Protein AF-A0AA50HTW6-F1 (afdb_monomer_lite)

Sequence (78 aa):
MAQFRWQLIPPVTPPAIFVEQVHRHCGQSSGKFAAQLLWQRGIQSADQLGGFLSPDCYTPTSPWEFGQEMKWAVQRLG

Secondary structure (DSSP, 8-state):
-PPP---PPPPP---HHHHHHHHTTSTTS--HHHHHHHHHTT--SHHHHHHHH-GGG--PPPGGGGTHHHHHHHHHT-

Structure (mmCIF, N/CA/C/O backbone):
data_AF-A0AA50HTW6-F1
#
_entry.id   AF-A0AA50HTW6-F1
#
loop_
_atom_site.group_PDB
_atom_site.id
_atom_site.type_symbol
_atom_site.label_atom_id
_atom_site.label_alt_id
_atom_site.label_comp_id
_atom_site.label_asym_id
_atom_site.label_entity_id
_atom_site.label_seq_id
_atom_site.pdbx_PDB_ins_code
_atom_site.Cartn_x
_atom_site.Cartn_y
_atom_site.Cartn_z
_atom_site.occupancy
_atom_site.B_iso_or_equiv
_atom_site.auth_seq_id
_atom_site.auth_comp_id
_atom_site.auth_asym_id
_atom_site.auth_atom_id
_atom_site.pdbx_PDB_model_num
ATOM 1 N N . MET A 1 1 ? 26.168 3.080 22.456 1.00 59.81 1 MET A N 1
ATOM 2 C CA . MET A 1 1 ? 25.800 3.546 21.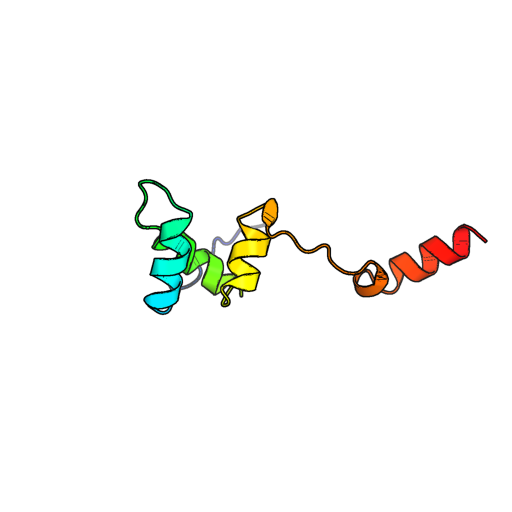100 1.00 59.81 1 MET A CA 1
ATOM 3 C C . MET A 1 1 ? 24.838 2.530 20.508 1.00 59.81 1 MET A C 1
ATOM 5 O O . MET A 1 1 ? 25.138 1.347 20.595 1.00 59.81 1 MET A O 1
ATOM 9 N N . ALA A 1 2 ? 23.677 2.943 19.995 1.00 75.56 2 ALA A N 1
ATOM 10 C CA . ALA A 1 2 ? 22.749 2.007 19.357 1.00 75.56 2 ALA A CA 1
ATOM 11 C C . ALA A 1 2 ? 23.314 1.564 17.996 1.00 75.56 2 ALA A C 1
ATOM 13 O O . ALA A 1 2 ? 23.685 2.407 17.182 1.00 75.56 2 ALA A O 1
ATOM 14 N N . GLN A 1 3 ? 23.410 0.253 17.764 1.00 82.56 3 GLN A N 1
ATOM 15 C CA . GLN A 1 3 ? 23.834 -0.315 16.485 1.00 82.56 3 GLN A CA 1
ATOM 16 C C . GLN A 1 3 ? 22.600 -0.544 15.608 1.00 82.56 3 GLN A C 1
ATOM 18 O O . GLN A 1 3 ? 21.733 -1.348 15.946 1.00 82.56 3 GLN A O 1
ATOM 23 N N . PHE A 1 4 ? 22.523 0.150 14.475 1.00 87.25 4 PHE A N 1
ATOM 24 C CA . PHE A 1 4 ? 21.459 -0.062 13.496 1.00 87.25 4 PHE A CA 1
ATOM 25 C C . PHE A 1 4 ? 21.771 -1.285 12.632 1.00 87.25 4 PHE A C 1
ATOM 27 O O . PHE A 1 4 ? 22.867 -1.409 12.085 1.00 87.25 4 PHE A O 1
ATOM 34 N N . ARG A 1 5 ? 20.793 -2.183 12.485 1.00 88.69 5 ARG A N 1
ATOM 35 C CA . ARG A 1 5 ? 20.868 -3.336 11.584 1.00 88.69 5 ARG A CA 1
ATOM 36 C C . ARG A 1 5 ? 19.864 -3.146 10.456 1.00 88.69 5 ARG A C 1
ATOM 38 O O . ARG A 1 5 ? 18.671 -3.344 10.648 1.00 88.69 5 ARG A O 1
ATOM 45 N N . TRP A 1 6 ? 20.357 -2.778 9.280 1.00 89.62 6 TRP A N 1
ATOM 46 C CA . TRP A 1 6 ? 19.538 -2.730 8.075 1.00 89.62 6 TRP A CA 1
ATOM 47 C C . TRP A 1 6 ? 19.177 -4.150 7.638 1.00 89.62 6 TRP A C 1
ATOM 49 O O . TRP A 1 6 ? 20.051 -5.009 7.511 1.00 89.62 6 TRP A O 1
ATOM 59 N N . GLN A 1 7 ? 17.887 -4.404 7.433 1.00 88.06 7 GLN A N 1
ATOM 60 C CA . GLN A 1 7 ? 17.375 -5.681 6.947 1.00 88.06 7 GLN A CA 1
ATOM 61 C C . GLN A 1 7 ? 16.549 -5.431 5.691 1.00 88.06 7 GLN A C 1
ATOM 63 O O . GLN A 1 7 ? 15.638 -4.605 5.698 1.00 88.06 7 GLN A O 1
ATOM 68 N N . LEU A 1 8 ? 16.882 -6.140 4.613 1.00 84.06 8 LEU A N 1
ATOM 69 C CA . LEU A 1 8 ? 16.088 -6.129 3.393 1.00 84.06 8 LEU A CA 1
ATOM 70 C C . LEU A 1 8 ? 15.026 -7.225 3.489 1.00 84.06 8 LEU A C 1
ATOM 72 O O . LEU A 1 8 ? 15.340 -8.370 3.817 1.00 84.06 8 LEU A O 1
ATOM 76 N N . ILE A 1 9 ? 13.779 -6.875 3.193 1.00 83.12 9 ILE A N 1
ATOM 77 C CA . ILE A 1 9 ? 12.696 -7.853 3.106 1.00 83.12 9 ILE A CA 1
ATOM 78 C C . ILE A 1 9 ? 12.924 -8.700 1.843 1.00 83.12 9 ILE A C 1
ATOM 80 O O . ILE A 1 9 ? 13.204 -8.127 0.784 1.00 83.12 9 ILE A O 1
ATOM 84 N N . PRO A 1 10 ? 12.804 -10.039 1.914 1.00 86.12 10 PRO A N 1
ATOM 85 C CA . PRO A 1 10 ? 12.919 -10.890 0.738 1.00 86.12 10 PRO A CA 1
ATOM 86 C C . PRO A 1 10 ? 11.932 -10.464 -0.359 1.00 86.12 10 PRO A C 1
ATOM 88 O O . PRO A 1 10 ? 10.766 -10.190 -0.052 1.00 86.12 10 PRO A O 1
ATOM 91 N N . PRO A 1 11 ? 12.359 -10.405 -1.631 1.00 85.81 11 PRO A N 1
ATOM 92 C CA . PRO A 1 11 ? 11.475 -10.018 -2.718 1.00 85.81 11 PRO A CA 1
ATOM 93 C C . PRO A 1 11 ? 10.336 -11.032 -2.848 1.00 85.81 11 PRO A C 1
ATOM 95 O O . PRO A 1 11 ? 10.561 -12.237 -2.948 1.00 85.81 11 PRO A O 1
ATOM 98 N N . VAL A 1 12 ? 9.104 -10.529 -2.856 1.00 88.81 12 VAL A N 1
ATOM 99 C CA . VAL A 1 12 ? 7.901 -11.328 -3.114 1.00 88.81 12 VAL A CA 1
ATOM 100 C C . VAL A 1 12 ? 7.489 -11.093 -4.559 1.00 88.81 12 VAL A C 1
ATOM 102 O O . VAL A 1 12 ? 7.584 -9.971 -5.050 1.00 88.81 12 VAL A O 1
ATOM 105 N N . THR A 1 13 ? 7.037 -12.136 -5.254 1.00 92.62 13 THR A N 1
ATOM 106 C CA . THR A 1 13 ? 6.494 -11.993 -6.611 1.00 92.62 13 THR A CA 1
ATOM 107 C C . THR A 1 13 ? 4.971 -11.874 -6.525 1.00 92.62 13 THR A C 1
ATOM 109 O O . THR A 1 13 ? 4.316 -12.882 -6.258 1.00 92.62 13 THR A O 1
ATOM 112 N N . PRO A 1 14 ? 4.390 -10.672 -6.702 1.00 93.88 14 PRO A N 1
ATOM 113 C CA . PRO A 1 14 ? 2.942 -10.505 -6.724 1.00 93.88 14 PRO A CA 1
ATOM 114 C C . PRO A 1 14 ? 2.325 -11.135 -7.987 1.00 93.88 14 PRO A C 1
ATOM 116 O O . PRO A 1 14 ? 3.014 -11.289 -9.001 1.00 93.88 14 PRO A O 1
ATOM 119 N N . PRO A 1 15 ? 1.020 -11.464 -7.969 1.00 95.25 15 PRO A N 1
ATOM 120 C CA . PRO A 1 15 ? 0.306 -11.949 -9.147 1.00 95.25 15 PRO A CA 1
ATOM 121 C C . PRO A 1 15 ? 0.402 -10.973 -10.328 1.00 95.25 15 PRO A C 1
ATOM 123 O O . PRO A 1 15 ? 0.311 -9.759 -10.146 1.00 95.25 15 PRO A O 1
ATOM 126 N N . ALA A 1 16 ? 0.504 -11.495 -11.554 1.00 94.81 16 ALA A N 1
ATOM 127 C CA . ALA A 1 16 ? 0.633 -10.672 -12.763 1.00 94.81 16 ALA A CA 1
ATOM 128 C C . ALA A 1 16 ? -0.527 -9.674 -12.939 1.00 94.81 16 ALA A C 1
ATOM 130 O O . ALA A 1 16 ? -0.303 -8.534 -13.333 1.00 94.81 16 ALA A O 1
ATOM 131 N N . ILE A 1 17 ? -1.748 -10.077 -12.570 1.00 94.56 17 ILE A N 1
ATOM 132 C CA . ILE A 1 17 ? -2.926 -9.197 -12.584 1.00 94.56 17 I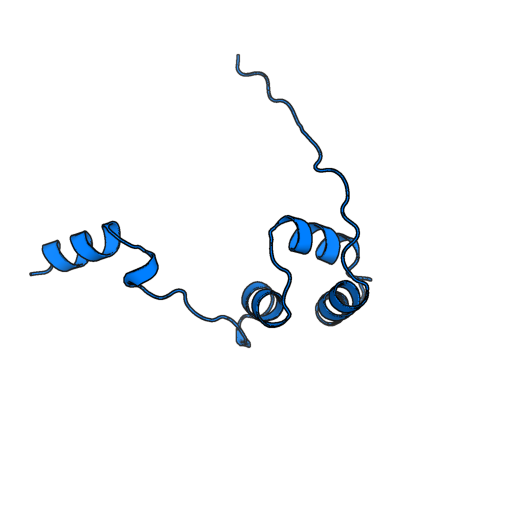LE A CA 1
ATOM 133 C C . ILE A 1 17 ? -2.738 -7.989 -11.662 1.00 94.56 17 ILE A C 1
ATOM 135 O O . ILE A 1 17 ? -3.086 -6.876 -12.041 1.00 94.56 17 ILE A O 1
ATOM 139 N N . PHE A 1 18 ? -2.149 -8.180 -10.480 1.00 95.38 18 PHE A N 1
ATOM 140 C CA . PHE A 1 18 ? -1.885 -7.075 -9.561 1.00 95.38 18 PHE A CA 1
ATOM 141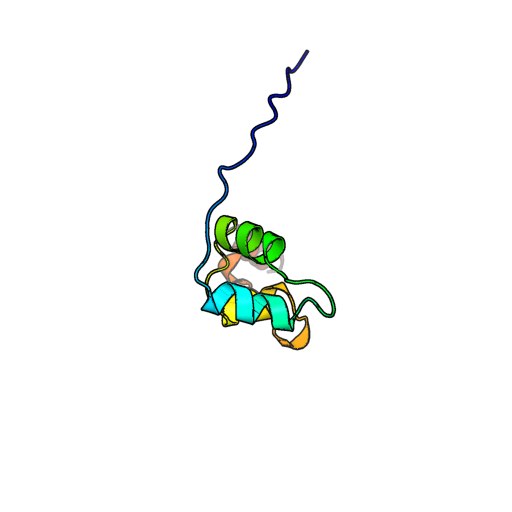 C C . PHE A 1 18 ? -0.808 -6.133 -10.114 1.00 95.38 18 PHE A C 1
ATOM 143 O O . PHE A 1 18 ? -0.947 -4.917 -10.035 1.00 95.38 18 PHE A O 1
ATOM 150 N N . VAL A 1 19 ? 0.241 -6.677 -10.742 1.00 94.56 19 VAL A N 1
ATOM 151 C CA . VAL A 1 19 ? 1.273 -5.862 -11.410 1.00 94.56 19 VAL A CA 1
ATOM 152 C C . VAL A 1 19 ? 0.665 -5.004 -12.521 1.00 94.56 19 VAL A C 1
ATOM 154 O O . VAL A 1 19 ? 0.979 -3.821 -12.612 1.00 94.56 19 VAL A O 1
ATOM 157 N N . GLU A 1 20 ? -0.235 -5.574 -13.322 1.00 93.56 20 GLU A N 1
ATOM 158 C CA . GLU A 1 20 ? -0.953 -4.853 -14.376 1.00 93.56 20 GLU A CA 1
ATOM 159 C C . GLU A 1 20 ? -1.845 -3.742 -13.803 1.00 93.56 20 GLU A C 1
ATOM 161 O O . GLU A 1 20 ? -1.862 -2.624 -14.313 1.00 93.56 20 GLU A O 1
ATOM 166 N N . GLN A 1 21 ? -2.544 -4.009 -12.697 1.00 92.81 21 GLN A N 1
ATOM 167 C CA . GLN A 1 21 ? -3.331 -2.987 -12.002 1.00 92.81 21 GLN A CA 1
ATOM 168 C C . GLN A 1 21 ? -2.452 -1.829 -11.522 1.00 92.81 21 GLN A C 1
ATOM 170 O O . GLN A 1 21 ? -2.784 -0.673 -11.767 1.00 92.81 21 GLN A O 1
ATOM 175 N N . VAL A 1 22 ? -1.300 -2.122 -10.914 1.00 94.38 22 VAL A N 1
ATOM 176 C CA . VAL A 1 22 ? -0.337 -1.101 -10.470 1.00 94.38 22 VAL A CA 1
ATOM 177 C C . VAL A 1 22 ? 0.244 -0.322 -11.653 1.00 94.38 22 VAL A C 1
ATOM 179 O O . VAL A 1 22 ? 0.411 0.896 -11.561 1.00 94.38 22 VAL A O 1
ATOM 182 N N . HIS A 1 23 ? 0.525 -0.987 -12.776 1.00 93.31 23 HIS A N 1
ATOM 183 C CA . HIS A 1 23 ? 1.082 -0.353 -13.971 1.00 93.31 23 HIS A CA 1
ATOM 184 C C . HIS A 1 23 ? 0.186 0.771 -14.511 1.00 93.31 23 HIS A C 1
ATOM 186 O O . HIS A 1 23 ? 0.700 1.830 -14.871 1.00 93.31 23 HIS A O 1
ATOM 192 N N . ARG A 1 24 ? -1.142 0.608 -14.458 1.00 91.44 24 ARG A N 1
ATOM 193 C CA . ARG A 1 24 ? -2.111 1.644 -14.872 1.00 91.44 24 ARG A CA 1
ATOM 194 C C . ARG A 1 24 ? -1.976 2.957 -14.093 1.00 91.44 24 ARG A C 1
ATOM 196 O O . ARG A 1 24 ? -2.360 4.002 -14.606 1.00 91.44 24 ARG A O 1
ATOM 203 N N . HIS A 1 25 ? -1.396 2.918 -12.894 1.00 89.06 25 HIS A N 1
ATOM 204 C CA . HIS A 1 25 ? -1.119 4.099 -12.070 1.00 89.06 25 HIS A CA 1
ATOM 205 C C . HIS A 1 25 ? 0.304 4.656 -12.253 1.00 89.06 25 HIS A C 1
ATOM 207 O O . HIS A 1 25 ? 0.633 5.703 -11.703 1.00 89.06 25 HIS A O 1
ATOM 213 N N . CYS A 1 26 ? 1.171 3.970 -13.003 1.00 88.00 26 CYS A N 1
ATOM 214 C CA . CYS A 1 26 ? 2.612 4.229 -13.039 1.00 88.00 26 CYS A CA 1
ATOM 215 C C . CYS A 1 26 ? 3.091 5.016 -14.275 1.00 88.00 26 CYS A C 1
ATOM 217 O O . CYS A 1 26 ? 4.300 5.180 -14.457 1.00 88.00 26 CYS A O 1
ATOM 219 N N . GLY A 1 27 ? 2.181 5.526 -15.113 1.00 85.00 27 GLY A N 1
ATOM 220 C CA . GLY A 1 27 ? 2.511 6.332 -16.293 1.00 85.00 27 GLY A CA 1
ATOM 221 C C . GLY A 1 27 ? 3.482 5.612 -17.236 1.00 85.00 27 GLY A C 1
ATOM 222 O O . GLY A 1 27 ? 3.115 4.642 -17.888 1.00 85.00 27 GLY A O 1
ATOM 223 N N . GLN A 1 28 ? 4.736 6.076 -17.299 1.00 87.12 28 GLN A N 1
ATOM 224 C CA . GLN A 1 28 ? 5.793 5.483 -18.138 1.00 87.12 28 GLN A CA 1
ATOM 225 C C . GLN A 1 28 ? 6.577 4.340 -17.464 1.00 87.12 28 GLN A C 1
ATOM 227 O O . GLN A 1 28 ? 7.428 3.715 -18.095 1.00 87.12 28 GLN A O 1
ATOM 232 N N . SER A 1 29 ? 6.333 4.059 -16.182 1.00 90.00 29 SER A N 1
ATOM 233 C CA . SER A 1 29 ? 7.034 3.011 -15.435 1.00 90.00 29 SER A CA 1
ATOM 234 C C . SER A 1 29 ? 6.313 1.665 -15.518 1.00 90.00 29 SER A C 1
ATOM 236 O O . SER A 1 29 ? 5.087 1.581 -15.483 1.00 90.00 29 SER A O 1
ATOM 238 N N . SER A 1 30 ? 7.090 0.577 -15.530 1.00 88.25 30 SER A N 1
ATOM 239 C CA . SER A 1 30 ? 6.561 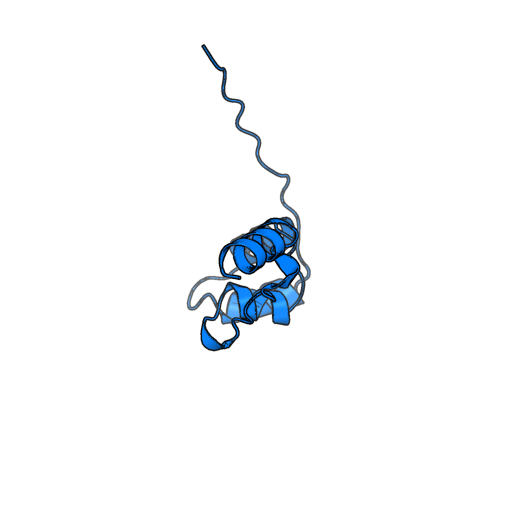-0.797 -15.509 1.00 88.25 30 SER A CA 1
ATOM 240 C C . SER A 1 30 ? 5.791 -1.161 -14.232 1.00 88.25 30 SER A C 1
ATOM 242 O O . SER A 1 30 ? 5.145 -2.200 -14.195 1.00 88.25 30 SER A O 1
ATOM 244 N N . GLY A 1 31 ? 5.907 -0.374 -13.155 1.00 92.06 31 GLY A N 1
ATOM 245 C CA . GLY A 1 31 ? 5.190 -0.615 -11.895 1.00 92.06 31 GLY A CA 1
ATOM 246 C C . GLY A 1 31 ? 5.629 -1.857 -11.103 1.00 92.06 31 GLY A C 1
ATOM 247 O O . GLY A 1 31 ? 5.130 -2.077 -10.005 1.00 92.06 31 GLY A O 1
ATOM 248 N N . LYS A 1 32 ? 6.594 -2.650 -11.592 1.00 93.19 32 LYS A N 1
ATOM 249 C CA . LYS A 1 32 ? 6.984 -3.944 -10.994 1.00 93.19 32 LYS A CA 1
ATOM 250 C C . LYS A 1 32 ? 7.435 -3.838 -9.536 1.00 93.19 32 LYS A C 1
ATOM 252 O O . LYS A 1 32 ? 6.928 -4.560 -8.686 1.00 93.19 32 LYS A O 1
ATOM 257 N N . PHE A 1 33 ? 8.358 -2.926 -9.230 1.00 92.31 33 PHE A N 1
ATOM 258 C CA . PHE A 1 33 ? 8.849 -2.750 -7.857 1.00 92.31 33 PHE A CA 1
ATOM 259 C C . PHE A 1 33 ? 7.794 -2.136 -6.934 1.00 92.31 33 PHE A C 1
ATOM 261 O O . PHE A 1 33 ? 7.697 -2.524 -5.773 1.00 92.31 33 PHE A O 1
ATOM 268 N N . ALA A 1 34 ? 6.966 -1.226 -7.457 1.00 93.44 34 ALA A N 1
ATOM 269 C CA . ALA A 1 34 ? 5.838 -0.682 -6.710 1.00 93.44 34 ALA A CA 1
ATOM 270 C C . ALA A 1 34 ? 4.851 -1.799 -6.341 1.00 93.44 34 ALA A C 1
ATOM 272 O O . ALA A 1 34 ? 4.459 -1.904 -5.184 1.00 93.44 34 ALA A O 1
ATOM 273 N N . ALA A 1 35 ? 4.536 -2.696 -7.279 1.00 94.88 35 ALA A N 1
ATOM 274 C CA . ALA A 1 35 ? 3.679 -3.845 -7.019 1.00 94.88 35 ALA A CA 1
ATOM 275 C C . ALA A 1 35 ? 4.263 -4.771 -5.941 1.00 94.88 35 ALA A C 1
ATOM 277 O O . ALA A 1 35 ? 3.537 -5.186 -5.043 1.00 94.88 35 ALA A O 1
ATOM 278 N N . GLN A 1 36 ? 5.571 -5.051 -5.976 1.00 94.56 36 GLN A N 1
ATOM 279 C CA . GLN A 1 36 ? 6.231 -5.845 -4.930 1.00 94.56 36 GLN A CA 1
ATOM 280 C C . GLN A 1 36 ? 6.122 -5.182 -3.551 1.00 94.56 36 GLN A C 1
ATOM 282 O O . GLN A 1 36 ? 5.764 -5.840 -2.575 1.00 94.56 36 GLN A O 1
ATOM 287 N N . LEU A 1 37 ? 6.389 -3.876 -3.477 1.00 93.31 37 LEU A N 1
ATOM 288 C CA . LEU A 1 37 ? 6.340 -3.120 -2.228 1.00 93.31 37 LEU A CA 1
ATOM 289 C C . LEU A 1 37 ? 4.920 -3.046 -1.651 1.00 93.31 37 LEU A C 1
ATOM 291 O O . LEU A 1 37 ? 4.728 -3.248 -0.454 1.00 93.31 37 LEU A O 1
ATOM 295 N N . LEU A 1 38 ? 3.924 -2.761 -2.492 1.00 94.62 38 LEU A N 1
ATOM 296 C CA . LEU A 1 38 ? 2.520 -2.665 -2.082 1.00 94.62 38 LEU A CA 1
ATOM 297 C C . LEU A 1 38 ? 1.999 -4.020 -1.593 1.00 94.62 38 LEU A C 1
ATOM 299 O O . LEU A 1 38 ? 1.366 -4.091 -0.539 1.00 94.62 38 LEU A O 1
ATOM 303 N N . TRP A 1 39 ? 2.375 -5.101 -2.279 1.00 95.00 39 TRP A N 1
ATOM 304 C CA . TRP A 1 39 ? 2.027 -6.460 -1.874 1.00 95.00 39 TRP A CA 1
ATOM 305 C C . TRP A 1 39 ? 2.604 -6.830 -0.503 1.00 95.00 39 TRP A C 1
ATOM 307 O O . TRP A 1 39 ? 1.899 -7.381 0.343 1.00 95.00 39 TRP A O 1
ATOM 317 N N . GLN A 1 40 ? 3.872 -6.480 -0.251 1.00 93.31 40 GLN A N 1
ATOM 318 C CA . GLN A 1 40 ? 4.526 -6.673 1.050 1.00 93.31 40 GLN A CA 1
ATOM 319 C C . GLN A 1 40 ? 3.887 -5.839 2.171 1.00 93.31 40 GLN A C 1
ATOM 321 O O . GLN A 1 40 ? 3.984 -6.212 3.338 1.00 93.31 40 GLN A O 1
ATOM 326 N N . ARG A 1 41 ? 3.219 -4.729 1.835 1.00 92.75 41 ARG A N 1
ATOM 327 C CA . ARG A 1 41 ? 2.473 -3.884 2.782 1.00 92.75 41 ARG A CA 1
ATOM 328 C C . ARG A 1 41 ? 1.024 -4.330 2.999 1.00 92.75 41 ARG A C 1
ATOM 330 O O . ARG A 1 41 ? 0.295 -3.654 3.715 1.00 92.75 41 ARG A O 1
ATOM 337 N N . GLY A 1 42 ? 0.610 -5.449 2.402 1.00 93.69 42 GLY A N 1
ATOM 338 C CA . GLY A 1 42 ? -0.745 -5.982 2.548 1.00 93.69 42 GLY A CA 1
ATOM 339 C C . GLY A 1 42 ? -1.791 -5.310 1.656 1.00 93.69 42 GLY A C 1
ATOM 340 O O . GLY A 1 42 ? -2.976 -5.580 1.821 1.00 93.69 42 GLY A O 1
ATOM 341 N N . ILE A 1 43 ? -1.378 -4.476 0.695 1.00 95.06 43 ILE A N 1
ATOM 342 C CA . ILE A 1 43 ? -2.265 -3.931 -0.339 1.00 95.06 43 ILE A CA 1
ATOM 343 C C . ILE A 1 43 ? -2.345 -4.978 -1.446 1.00 95.06 43 ILE A C 1
ATOM 345 O O . ILE A 1 43 ? -1.400 -5.143 -2.219 1.00 95.06 43 ILE A O 1
ATOM 349 N N . GLN A 1 44 ? -3.440 -5.732 -1.468 1.00 95.00 44 GLN A N 1
ATOM 350 C CA . GLN A 1 44 ? -3.579 -6.930 -2.305 1.00 95.00 44 GLN A CA 1
ATOM 351 C C . GLN A 1 44 ? -4.867 -6.942 -3.139 1.00 95.00 44 GLN A C 1
ATOM 353 O O . GLN A 1 44 ? -5.040 -7.833 -3.970 1.00 95.00 44 GLN A O 1
ATOM 358 N N . SER A 1 45 ? -5.755 -5.957 -2.963 1.00 91.69 45 SER A N 1
ATOM 359 C CA . SER A 1 45 ? -6.964 -5.785 -3.776 1.00 91.69 45 SER A CA 1
ATOM 360 C C . SER A 1 45 ? -6.935 -4.496 -4.602 1.00 91.69 45 SER A C 1
ATOM 362 O O . SER A 1 45 ? -6.222 -3.544 -4.280 1.00 91.69 45 SER A O 1
ATOM 364 N N . ALA A 1 46 ? -7.745 -4.459 -5.663 1.00 88.75 46 ALA A N 1
ATOM 365 C CA . ALA A 1 46 ? -7.912 -3.273 -6.500 1.00 88.75 46 ALA A CA 1
ATOM 366 C C . ALA A 1 46 ? -8.482 -2.083 -5.710 1.00 88.75 46 ALA A C 1
ATOM 368 O O . ALA A 1 46 ? -8.030 -0.959 -5.901 1.00 88.75 46 ALA A O 1
ATOM 369 N N 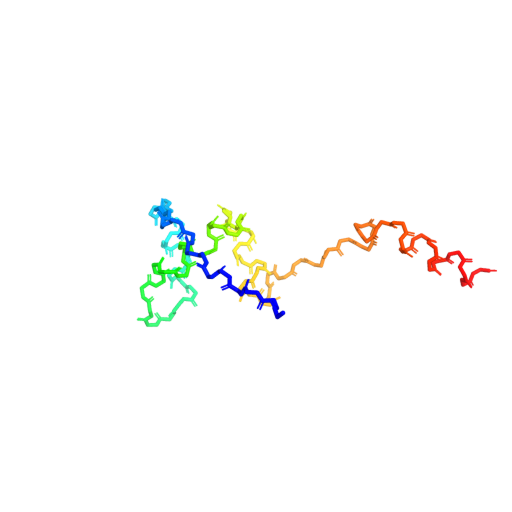. ASP A 1 47 ? -9.414 -2.336 -4.786 1.00 89.56 47 ASP A N 1
ATOM 370 C CA . ASP A 1 47 ? -10.022 -1.291 -3.956 1.00 89.56 47 ASP A CA 1
ATOM 371 C C . ASP A 1 47 ? -9.002 -0.681 -2.990 1.00 89.56 47 ASP A C 1
ATOM 373 O O . ASP A 1 47 ? -8.906 0.539 -2.871 1.00 89.56 47 ASP A O 1
ATOM 377 N N . GLN A 1 48 ? -8.176 -1.519 -2.349 1.00 92.50 48 GLN A N 1
ATOM 378 C CA . GLN A 1 48 ? -7.084 -1.047 -1.493 1.00 92.50 48 GLN A CA 1
ATOM 379 C C . GLN A 1 48 ? -6.041 -0.268 -2.297 1.00 92.50 48 GLN A C 1
ATOM 381 O O . GLN A 1 48 ? -5.533 0.750 -1.831 1.00 92.50 48 GLN A O 1
ATOM 386 N N . LEU A 1 49 ? -5.720 -0.740 -3.505 1.00 93.44 49 LEU A N 1
ATOM 387 C CA . LEU A 1 49 ? -4.784 -0.071 -4.400 1.00 93.44 49 LEU A CA 1
ATOM 388 C C . LEU A 1 49 ? -5.303 1.313 -4.804 1.00 93.44 49 LEU A C 1
ATOM 390 O O . LEU A 1 49 ? -4.574 2.298 -4.683 1.00 93.44 49 LEU A O 1
ATOM 394 N N . GLY A 1 50 ? -6.562 1.385 -5.238 1.00 91.88 50 GLY A N 1
ATOM 395 C CA . GLY A 1 50 ? -7.228 2.627 -5.608 1.00 91.88 50 GLY A CA 1
ATOM 396 C C . GLY A 1 50 ? -7.282 3.603 -4.439 1.00 91.88 50 GLY A C 1
ATOM 397 O O . GLY A 1 50 ? -6.806 4.726 -4.572 1.00 91.88 50 GLY A O 1
ATOM 398 N N . GLY A 1 51 ? -7.772 3.162 -3.278 1.00 92.06 51 GLY A N 1
ATOM 399 C CA . GLY A 1 51 ? -7.869 4.003 -2.082 1.00 92.06 51 GLY A CA 1
ATOM 400 C C . GLY A 1 51 ? -6.522 4.486 -1.535 1.00 92.06 51 GLY A C 1
ATOM 401 O O . GLY A 1 51 ? -6.475 5.515 -0.864 1.00 92.06 51 GLY A O 1
ATOM 402 N N . PHE A 1 52 ? -5.426 3.778 -1.831 1.00 91.75 52 PHE A N 1
ATOM 403 C CA . PHE A 1 52 ? -4.075 4.183 -1.439 1.00 91.75 52 PHE A CA 1
ATOM 404 C C . PHE A 1 52 ? -3.406 5.132 -2.448 1.00 91.75 52 PHE A C 1
ATOM 406 O O . PHE A 1 52 ? -2.681 6.038 -2.040 1.00 91.75 52 PHE A O 1
ATOM 413 N N . LEU A 1 53 ? -3.604 4.921 -3.755 1.00 90.19 53 LEU A N 1
ATOM 414 C CA . LEU A 1 53 ? -2.892 5.658 -4.810 1.00 90.19 53 LEU A CA 1
ATOM 415 C C . LEU A 1 53 ? -3.678 6.832 -5.403 1.00 90.19 53 LEU A C 1
ATOM 417 O O . LEU A 1 53 ? -3.061 7.735 -5.968 1.00 90.19 53 LEU A O 1
ATOM 421 N N . SER A 1 54 ? -5.008 6.814 -5.320 1.00 88.06 54 SER A N 1
ATOM 422 C CA . SER A 1 54 ? -5.879 7.808 -5.947 1.00 88.06 54 SER A CA 1
ATOM 423 C C . SER A 1 54 ? -6.692 8.569 -4.898 1.00 88.06 54 SER A C 1
ATOM 425 O O . SER A 1 54 ? -7.477 7.947 -4.177 1.00 88.06 54 SER A O 1
ATOM 427 N N . PRO A 1 55 ? -6.586 9.911 -4.842 1.00 88.56 55 PRO A N 1
ATOM 428 C CA . PRO A 1 55 ? -7.438 10.731 -3.982 1.00 88.56 55 PRO A CA 1
ATOM 429 C C . PRO A 1 55 ? -8.931 10.540 -4.269 1.00 88.56 55 PRO A C 1
ATOM 431 O O . PRO A 1 55 ? -9.732 10.525 -3.340 1.00 88.56 55 PRO A O 1
ATOM 434 N N . ASP A 1 56 ? -9.298 10.318 -5.533 1.00 90.88 56 ASP A N 1
ATOM 435 C CA . ASP A 1 56 ? -10.694 10.145 -5.956 1.00 90.88 56 ASP A CA 1
ATOM 436 C C . ASP A 1 56 ? -11.307 8.824 -5.464 1.00 90.88 56 ASP A C 1
ATOM 438 O O . ASP A 1 56 ? -12.526 8.670 -5.427 1.00 90.88 56 ASP A O 1
ATOM 442 N N . CYS A 1 57 ? -10.466 7.857 -5.085 1.00 90.12 57 CYS A N 1
ATOM 443 C CA . CYS A 1 57 ? -10.884 6.561 -4.553 1.00 90.12 57 CYS A CA 1
ATOM 444 C C . CYS A 1 57 ? -10.675 6.456 -3.035 1.00 90.12 57 CYS A C 1
ATOM 446 O O . CYS A 1 57 ? -10.940 5.402 -2.450 1.00 90.12 57 CYS A O 1
ATOM 448 N N . TYR A 1 58 ? -10.175 7.514 -2.388 1.00 90.19 58 TYR A N 1
ATOM 449 C CA . TYR A 1 58 ? -9.914 7.505 -0.956 1.00 90.19 58 TYR A CA 1
ATOM 450 C C . TYR A 1 58 ? -11.219 7.321 -0.178 1.00 90.19 58 TYR A C 1
ATOM 452 O O . TYR A 1 58 ? -12.149 8.120 -0.283 1.00 90.19 58 TYR A O 1
ATOM 460 N N . THR A 1 59 ? -11.267 6.271 0.640 1.00 84.75 59 THR A N 1
ATOM 461 C CA . THR A 1 59 ? -12.369 6.044 1.576 1.00 84.75 59 THR A CA 1
ATOM 462 C C . THR A 1 59 ? -11.876 6.364 2.983 1.00 84.75 59 THR A C 1
ATOM 464 O O . THR A 1 59 ? -10.974 5.675 3.470 1.00 84.75 59 THR A O 1
ATOM 467 N N . PRO A 1 60 ? -12.429 7.394 3.649 1.00 85.94 60 PRO A N 1
ATOM 468 C CA . PRO A 1 60 ? -12.052 7.724 5.011 1.00 85.94 60 PRO A CA 1
ATOM 469 C C . PRO A 1 60 ? -12.271 6.534 5.938 1.00 85.94 60 PRO A C 1
ATOM 471 O O . PRO A 1 60 ? -13.329 5.901 5.929 1.00 85.94 60 PRO A O 1
ATOM 474 N N . THR A 1 61 ? -11.279 6.260 6.778 1.00 84.69 61 THR A N 1
ATOM 475 C CA . THR A 1 61 ? -11.444 5.327 7.886 1.00 84.69 61 THR A CA 1
ATOM 476 C C . THR A 1 61 ? -12.556 5.837 8.804 1.00 84.69 61 THR A C 1
ATOM 478 O O . THR A 1 61 ? -12.628 7.030 9.107 1.00 84.69 61 THR A O 1
ATOM 481 N N . SER A 1 62 ? -13.434 4.937 9.252 1.00 85.25 62 SER A N 1
ATOM 482 C CA . SER A 1 62 ? -14.502 5.296 10.187 1.00 85.25 62 SER A CA 1
ATOM 483 C C . SER A 1 62 ? -13.910 5.941 11.448 1.00 85.25 62 SER A C 1
ATOM 485 O O . SER A 1 62 ? -12.933 5.419 11.991 1.00 85.25 62 SER A O 1
ATOM 487 N N . PRO A 1 63 ? -14.508 7.022 11.987 1.00 78.31 63 PRO A N 1
ATOM 488 C CA . PRO A 1 63 ? -14.029 7.644 13.225 1.00 78.31 63 PRO A CA 1
ATOM 489 C C . PRO A 1 63 ? -14.041 6.672 14.415 1.00 78.31 63 PRO A C 1
ATOM 491 O O . PRO A 1 63 ? -13.313 6.865 15.387 1.00 78.31 63 PRO A O 1
ATOM 494 N N . TRP A 1 64 ? -14.831 5.600 14.333 1.00 82.44 64 TRP A N 1
ATOM 495 C CA . TRP A 1 64 ? -14.901 4.555 15.350 1.00 82.44 64 TRP A CA 1
ATOM 496 C C . TRP A 1 64 ? -13.718 3.581 15.317 1.00 82.44 64 TRP A C 1
ATOM 498 O O . TRP A 1 64 ? -13.429 2.967 16.343 1.0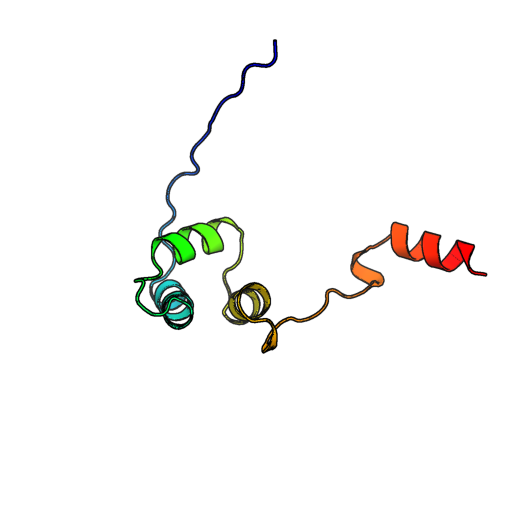0 82.44 64 TRP A O 1
ATOM 508 N N . GLU A 1 65 ? -12.996 3.469 14.196 1.00 87.00 65 GLU A N 1
ATOM 509 C CA . GLU A 1 65 ? -11.766 2.659 14.117 1.00 87.00 65 GLU A CA 1
ATOM 510 C C . GLU A 1 65 ? -10.619 3.280 14.921 1.00 87.00 65 GLU A C 1
ATOM 512 O O . GLU A 1 65 ? -9.706 2.580 15.349 1.00 87.00 65 GLU A O 1
ATOM 517 N N . PHE A 1 66 ? -10.697 4.584 15.206 1.00 83.44 66 PHE A N 1
ATOM 518 C CA . PHE A 1 66 ? -9.784 5.265 16.127 1.00 83.44 66 PHE A CA 1
ATOM 519 C C . PHE A 1 66 ? -9.955 4.774 17.582 1.00 83.44 66 PHE A C 1
ATOM 521 O O . PHE A 1 66 ? -9.123 5.033 18.452 1.00 83.44 66 PHE A O 1
ATOM 528 N N . GLY A 1 67 ? -11.029 4.024 17.855 1.00 87.00 67 GLY A N 1
ATOM 529 C CA . GLY A 1 67 ? -11.181 3.223 19.059 1.00 87.00 67 GLY A CA 1
ATOM 530 C C . GLY A 1 67 ? -11.372 4.050 20.327 1.00 87.00 67 GLY A C 1
ATOM 531 O O . GLY A 1 67 ? -12.247 4.915 20.410 1.00 87.00 67 GLY A O 1
ATOM 532 N N . GLN A 1 68 ? -10.597 3.717 21.362 1.00 88.94 68 GLN A N 1
ATOM 533 C CA . GLN A 1 68 ? -10.787 4.250 22.712 1.00 88.94 68 GLN A CA 1
ATOM 534 C C . GLN A 1 68 ? -10.502 5.754 22.809 1.00 88.94 68 GLN A C 1
ATOM 536 O O . GLN A 1 68 ? -11.213 6.464 23.520 1.00 88.94 68 GLN A O 1
ATOM 541 N N . GLU A 1 69 ? -9.533 6.252 22.044 1.00 87.69 69 GLU A N 1
ATOM 542 C CA . GLU A 1 69 ? -9.155 7.667 22.048 1.00 87.69 69 GLU A CA 1
ATOM 543 C C . GLU A 1 69 ? -10.295 8.566 21.553 1.00 87.69 69 GLU A C 1
ATOM 545 O O . GLU A 1 69 ? -10.580 9.604 22.154 1.00 87.69 69 GLU A O 1
ATOM 550 N N . MET A 1 70 ? -11.019 8.140 20.510 1.00 89.56 70 MET A N 1
ATOM 551 C CA . MET A 1 70 ? -12.179 8.887 20.012 1.00 89.56 70 MET A CA 1
ATOM 552 C C . MET A 1 70 ? -13.314 8.902 21.038 1.00 89.56 70 MET A C 1
ATOM 554 O O . MET A 1 70 ? -13.927 9.943 21.271 1.00 89.56 70 MET A O 1
ATOM 558 N N . LYS A 1 71 ? -13.556 7.771 21.713 1.00 88.94 71 LYS A N 1
ATOM 559 C CA . LYS A 1 71 ? -14.563 7.688 22.784 1.00 88.94 71 LYS A CA 1
ATOM 560 C C . LYS A 1 71 ? -14.251 8.671 23.916 1.00 88.94 71 LYS A C 1
ATOM 562 O O . LYS A 1 71 ? -15.143 9.395 24.351 1.00 88.94 71 LYS A O 1
ATOM 567 N N . TRP A 1 72 ? -12.996 8.737 24.362 1.00 91.56 72 TRP A N 1
ATOM 568 C CA . TRP A 1 72 ? -12.570 9.691 25.392 1.00 91.56 72 TRP A CA 1
ATOM 569 C C . TRP A 1 72 ? -12.626 11.147 24.927 1.00 91.56 72 TRP A C 1
ATOM 571 O O . TRP A 1 72 ? -12.993 12.026 25.705 1.00 91.56 72 TRP A O 1
ATOM 581 N N . ALA A 1 73 ? -12.281 11.430 23.669 1.00 90.31 73 ALA A N 1
ATOM 582 C CA . ALA A 1 73 ? -12.387 12.776 23.116 1.00 90.31 73 ALA A CA 1
ATOM 583 C C . ALA A 1 73 ? -13.834 13.289 23.150 1.00 90.31 73 ALA A C 1
ATOM 585 O O . ALA A 1 73 ? -14.065 14.391 23.641 1.00 90.31 73 ALA A O 1
ATOM 586 N N . VAL A 1 74 ? -14.797 12.469 22.717 1.00 89.56 74 VAL A N 1
ATOM 587 C CA . VAL A 1 74 ? -16.227 12.810 22.763 1.00 89.56 74 VAL A CA 1
ATOM 588 C C . VAL A 1 74 ? -16.703 13.026 24.204 1.00 89.56 74 VAL A C 1
ATOM 590 O O . VAL A 1 74 ? -17.410 13.994 24.461 1.00 89.56 74 VAL A O 1
ATOM 593 N N . GLN A 1 75 ? -16.269 12.191 25.157 1.00 92.62 75 GLN A N 1
ATOM 594 C CA . GLN A 1 75 ? -16.621 12.346 26.578 1.00 92.62 75 GLN A CA 1
ATOM 595 C C . GLN A 1 75 ? -16.137 13.662 27.200 1.00 92.62 75 GLN A C 1
ATOM 597 O O . GLN A 1 75 ? -16.784 14.154 28.110 1.00 92.62 75 GLN A O 1
ATOM 602 N N . ARG A 1 76 ? -15.019 14.235 26.733 1.00 94.69 76 ARG A N 1
ATOM 603 C CA . ARG A 1 76 ? -14.511 15.525 27.238 1.00 94.69 76 ARG A CA 1
ATOM 604 C C . ARG A 1 76 ? -15.287 16.742 26.728 1.00 94.69 76 ARG A C 1
ATOM 606 O O . ARG A 1 76 ? -15.094 17.827 27.264 1.00 94.69 76 ARG A O 1
ATOM 613 N N . LEU A 1 77 ? -16.072 16.585 25.661 1.00 92.44 77 LEU A N 1
ATOM 614 C CA . LEU A 1 77 ? -16.858 17.669 25.062 1.00 92.44 77 LEU A CA 1
ATOM 615 C C . LEU A 1 77 ? -18.266 17.797 25.666 1.00 92.44 77 LEU A C 1
ATOM 617 O O . LEU A 1 77 ? -18.942 18.782 25.376 1.00 92.44 77 LEU A O 1
ATOM 621 N N . GLY A 1 78 ? -18.707 16.802 26.442 1.00 77.19 78 GLY A N 1
ATOM 622 C CA . GLY A 1 78 ? -19.957 16.826 27.209 1.00 77.19 78 GLY A CA 1
ATOM 623 C C . GLY A 1 78 ? -19.725 17.235 28.654 1.00 77.19 78 GLY A C 1
ATOM 624 O O . GLY A 1 78 ? -20.690 17.763 29.244 1.00 77.19 78 GLY A O 1
#

Radius of gyration: 18.27 Å; chains: 1; bounding box: 46×30×45 Å

pLDDT: mean 89.47, std 5.47, range [59.81, 95.38]

Foldseek 3Di:
DDDDDDDDDPFDQADPVLQVLQCVLVVPDSSRVVSRVCVVVVQRDSLSVCCVRPPVSPDDDDCCVVPPVSVVVVVVVD